Protein AF-A0A961QST2-F1 (afdb_monomer_lite)

Sequence (63 aa):
MKRLSLALAGCLMVLAGAAAAQRTDITIGMQLEPPNLDPTAGAAAAIDEVVYANVFEGLTRFG

Structure (mmCIF, N/CA/C/O backbone):
data_AF-A0A961QST2-F1
#
_entry.id   AF-A0A961QST2-F1
#
loop_
_atom_site.group_PDB
_atom_site.id
_atom_site.type_symbol
_atom_site.label_atom_id
_atom_site.label_alt_id
_atom_site.label_comp_id
_atom_site.label_asym_id
_atom_site.label_entity_id
_atom_site.label_seq_id
_atom_site.pdbx_PDB_ins_code
_atom_site.Cartn_x
_atom_site.Cartn_y
_atom_site.Cartn_z
_atom_site.occupancy
_atom_site.B_iso_or_equiv
_atom_site.auth_seq_id
_atom_site.auth_comp_id
_atom_site.auth_asym_id
_atom_site.auth_atom_id
_atom_site.pdbx_PDB_model_num
ATOM 1 N N . MET A 1 1 ? -25.204 3.693 45.946 1.00 70.00 1 MET A N 1
ATOM 2 C CA . MET A 1 1 ? -24.472 4.385 44.857 1.00 70.00 1 MET A CA 1
ATOM 3 C C . MET A 1 1 ? -23.162 3.697 44.466 1.00 70.00 1 MET A C 1
ATOM 5 O O . MET A 1 1 ? -23.016 3.396 43.295 1.00 70.00 1 MET A O 1
ATOM 9 N N . LYS A 1 2 ? -22.263 3.331 45.398 1.00 75.69 2 LYS A N 1
ATOM 10 C CA . LYS A 1 2 ? -20.962 2.689 45.076 1.00 75.69 2 LYS A CA 1
ATOM 11 C C . LYS A 1 2 ? -21.039 1.425 44.193 1.00 75.69 2 LYS A C 1
ATOM 13 O O . LYS A 1 2 ? -20.212 1.253 43.310 1.00 75.69 2 LYS A O 1
ATOM 18 N N . ARG A 1 3 ? -22.053 0.568 44.389 1.00 82.50 3 ARG A N 1
ATOM 19 C CA . ARG A 1 3 ? -22.276 -0.639 43.561 1.00 82.50 3 ARG A CA 1
ATOM 20 C C . ARG A 1 3 ? -22.649 -0.312 42.110 1.00 82.50 3 ARG A C 1
ATOM 22 O O . ARG A 1 3 ? -22.191 -0.990 41.203 1.00 82.50 3 ARG A O 1
ATOM 29 N N . LEU A 1 4 ? -23.438 0.746 41.905 1.00 85.06 4 LEU A N 1
ATOM 30 C CA . LEU A 1 4 ? -23.822 1.216 40.572 1.00 85.06 4 LEU A CA 1
ATOM 31 C C . LEU A 1 4 ? -22.621 1.845 39.854 1.00 85.06 4 LEU A C 1
ATOM 33 O O . LEU A 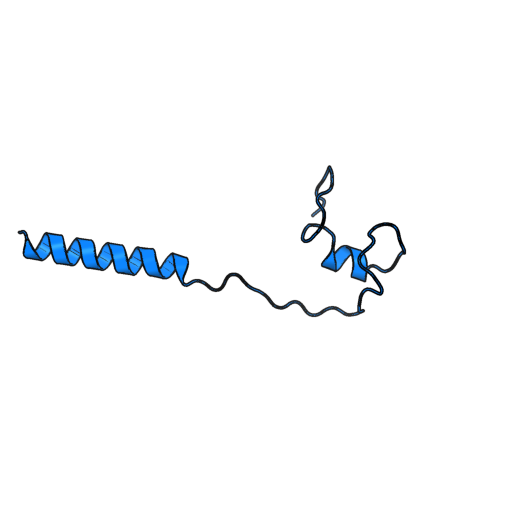1 4 ? -22.406 1.584 38.679 1.00 85.06 4 LEU A O 1
ATOM 37 N N . SER A 1 5 ? -21.800 2.606 40.584 1.00 85.19 5 SER A N 1
ATOM 38 C CA . SER A 1 5 ? -20.551 3.172 40.064 1.00 85.19 5 SER A CA 1
ATOM 39 C C . SER A 1 5 ? -19.549 2.089 39.646 1.00 85.19 5 SER A C 1
ATOM 41 O O . SER A 1 5 ? -18.947 2.211 38.585 1.00 85.19 5 SER A O 1
ATOM 43 N N . LEU A 1 6 ? -19.403 1.011 40.430 1.00 88.12 6 LEU A N 1
ATOM 44 C CA . LEU A 1 6 ? -18.566 -0.136 40.050 1.00 88.12 6 LEU A CA 1
ATOM 45 C C . LEU A 1 6 ? -19.104 -0.865 38.812 1.00 88.12 6 LEU A C 1
ATOM 47 O O . LEU A 1 6 ? -18.323 -1.215 37.933 1.00 88.12 6 LEU A O 1
ATOM 51 N N . ALA A 1 7 ? -20.420 -1.082 38.729 1.00 89.50 7 ALA A N 1
ATOM 52 C CA . ALA A 1 7 ? -21.036 -1.730 37.573 1.00 89.50 7 ALA A CA 1
ATOM 53 C C . ALA A 1 7 ? -20.840 -0.907 36.289 1.00 89.50 7 ALA A C 1
ATOM 55 O O . ALA A 1 7 ? -20.463 -1.452 35.256 1.00 89.50 7 ALA A O 1
ATOM 56 N N . LEU A 1 8 ? -21.023 0.414 36.372 1.00 91.25 8 LEU A N 1
ATOM 57 C CA . LEU A 1 8 ? -20.815 1.320 35.246 1.00 91.25 8 LEU A CA 1
ATOM 58 C C . LEU A 1 8 ? -19.350 1.334 34.787 1.00 91.25 8 LEU A C 1
ATOM 60 O O . LEU A 1 8 ? -19.088 1.247 33.589 1.00 91.25 8 LEU A O 1
ATOM 64 N N . ALA A 1 9 ? -18.402 1.382 35.730 1.00 89.00 9 ALA A N 1
ATOM 65 C CA . ALA A 1 9 ? -16.978 1.281 35.422 1.00 89.00 9 ALA A CA 1
ATOM 66 C C . ALA A 1 9 ? -16.645 -0.053 34.732 1.00 89.00 9 ALA A C 1
ATOM 68 O O . ALA A 1 9 ? -15.953 -0.055 33.721 1.00 89.00 9 ALA A O 1
ATOM 69 N N . GLY A 1 10 ? -17.193 -1.174 35.213 1.00 89.25 10 GLY A N 1
ATOM 70 C CA . GLY A 1 10 ? -17.025 -2.484 34.578 1.00 89.25 10 GLY A CA 1
ATOM 71 C C . GLY A 1 10 ? -17.530 -2.519 33.132 1.00 89.25 10 GLY A C 1
ATOM 72 O O . GLY A 1 10 ? -16.812 -2.983 32.249 1.00 89.25 10 GLY A O 1
ATOM 73 N N . CYS A 1 11 ? -18.718 -1.967 32.864 1.00 87.88 11 CYS A N 1
ATOM 74 C CA . CYS A 1 11 ? -19.255 -1.875 31.504 1.00 87.88 11 CYS A CA 1
ATOM 75 C C . CYS A 1 11 ? -18.344 -1.058 30.575 1.00 87.88 11 CYS A C 1
ATOM 77 O O . CYS A 1 11 ? -18.043 -1.503 29.470 1.00 87.88 11 CYS A O 1
ATOM 79 N N . LEU A 1 12 ? -17.861 0.104 31.027 1.00 87.62 12 LEU A N 1
ATOM 80 C CA . LEU A 1 12 ? -16.939 0.951 30.260 1.00 87.62 12 LEU A CA 1
ATOM 81 C C . LEU A 1 12 ? -15.639 0.223 29.888 1.00 87.62 12 LEU A C 1
ATOM 83 O O . LEU A 1 12 ? -15.168 0.351 28.761 1.00 87.62 12 LEU A O 1
ATOM 87 N N . MET A 1 13 ? -15.092 -0.583 30.800 1.00 87.50 13 MET A N 1
ATOM 88 C CA . MET A 1 13 ? -13.874 -1.360 30.542 1.00 87.50 13 MET A CA 1
ATOM 89 C C . MET A 1 13 ? -14.099 -2.474 29.509 1.00 87.50 13 MET A C 1
ATOM 91 O O . MET A 1 13 ? -13.233 -2.713 28.670 1.00 87.50 13 MET A O 1
ATOM 95 N N . VAL A 1 14 ? -15.268 -3.126 29.523 1.00 87.12 14 VAL A N 1
ATOM 96 C CA . VAL A 1 14 ? -15.637 -4.141 28.516 1.00 87.12 14 VAL A CA 1
ATOM 97 C C . VAL A 1 14 ? -15.788 -3.512 27.128 1.00 87.12 14 VAL A C 1
ATOM 99 O O . VAL A 1 14 ? -15.273 -4.048 26.149 1.00 87.12 14 VAL A O 1
ATOM 102 N N . LEU A 1 15 ? -16.442 -2.351 27.042 1.00 84.81 15 LEU A N 1
ATOM 103 C CA . LEU A 1 15 ? -16.605 -1.602 25.791 1.00 84.81 15 LEU A CA 1
ATOM 104 C C . LEU A 1 15 ? -15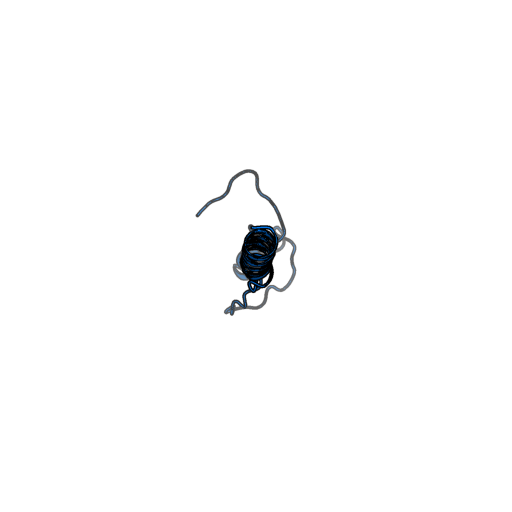.263 -1.116 25.219 1.00 84.81 15 LEU A C 1
ATOM 106 O O . LEU A 1 15 ? -15.053 -1.201 24.012 1.00 84.81 15 LEU A O 1
ATOM 110 N N . ALA A 1 16 ? -14.335 -0.666 26.068 1.00 81.94 16 ALA A N 1
ATOM 111 C CA . ALA A 1 16 ? -12.991 -0.277 25.638 1.00 81.94 16 ALA A CA 1
ATOM 112 C C . ALA A 1 16 ? -12.160 -1.475 25.137 1.00 81.94 16 ALA A C 1
ATOM 114 O O . ALA A 1 16 ? -11.444 -1.360 24.144 1.00 81.94 16 ALA A O 1
ATOM 115 N N . GLY A 1 17 ? -12.284 -2.641 25.784 1.00 83.00 17 GLY A N 1
ATOM 116 C CA . GLY A 1 17 ? -11.593 -3.866 25.369 1.00 83.00 17 GLY A CA 1
ATOM 117 C C . GLY A 1 17 ? -12.040 -4.395 24.003 1.00 83.00 17 GLY A C 1
ATOM 118 O O . GLY A 1 17 ? -11.228 -4.948 23.266 1.00 83.00 17 GLY A O 1
ATOM 119 N N . ALA A 1 18 ? -13.304 -4.177 23.626 1.00 78.81 18 ALA A N 1
ATOM 120 C CA . ALA A 1 18 ? -13.833 -4.613 22.333 1.00 78.81 18 ALA A CA 1
ATOM 121 C C . ALA A 1 18 ? -13.147 -3.927 21.135 1.00 78.81 18 ALA A C 1
ATOM 123 O O . ALA A 1 18 ? -12.932 -4.572 20.112 1.00 78.81 18 ALA A O 1
ATOM 124 N N . ALA A 1 19 ? -12.750 -2.655 21.263 1.00 74.62 19 ALA A N 1
ATOM 125 C CA . ALA A 1 19 ? -12.042 -1.933 20.201 1.00 74.62 19 ALA A CA 1
ATOM 126 C C . ALA A 1 19 ? -10.624 -2.485 19.957 1.00 74.62 19 ALA A C 1
ATOM 128 O O . ALA A 1 19 ? -10.166 -2.548 18.821 1.00 74.62 19 ALA A O 1
ATOM 129 N N . ALA A 1 20 ? -9.947 -2.932 21.018 1.00 79.38 20 ALA A N 1
ATOM 130 C CA . ALA A 1 20 ? -8.607 -3.516 20.939 1.00 79.38 20 ALA A CA 1
ATOM 131 C C . ALA A 1 2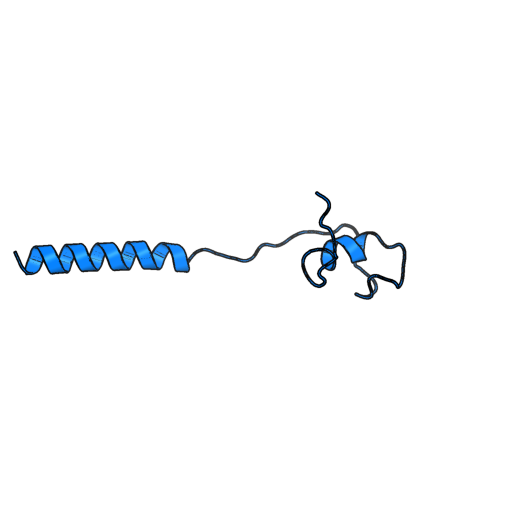0 ? -8.605 -4.986 20.477 1.00 79.38 20 ALA A C 1
ATOM 133 O O . ALA A 1 20 ? -7.560 -5.511 20.108 1.00 79.38 20 ALA A O 1
ATOM 134 N N . ALA A 1 21 ? -9.762 -5.653 20.496 1.00 83.12 21 ALA A N 1
ATOM 135 C CA . ALA A 1 21 ? -9.918 -7.034 20.040 1.00 83.12 21 ALA A CA 1
ATOM 136 C C . ALA A 1 21 ? -10.189 -7.147 18.530 1.00 83.12 21 ALA A C 1
ATOM 138 O O . ALA A 1 21 ? -10.375 -8.253 18.017 1.00 83.12 21 ALA A O 1
ATOM 139 N N . GLN A 1 22 ? -10.260 -6.022 17.813 1.00 85.56 22 GLN A N 1
ATOM 140 C CA . GLN A 1 22 ? -10.536 -6.042 16.386 1.00 85.56 22 GLN A CA 1
ATOM 141 C C . GLN A 1 22 ? -9.358 -6.651 15.618 1.00 85.56 22 GLN A C 1
ATOM 143 O O . GLN A 1 22 ? -8.195 -6.358 15.885 1.00 85.56 22 GLN A O 1
ATOM 148 N N . ARG A 1 23 ? -9.671 -7.479 14.621 1.00 89.81 23 ARG A N 1
ATOM 149 C CA . ARG A 1 23 ? -8.682 -8.010 13.685 1.00 89.81 23 ARG A CA 1
ATOM 150 C C . ARG A 1 23 ? -8.102 -6.863 12.843 1.00 89.81 23 ARG A C 1
ATOM 152 O O . ARG A 1 23 ? -8.867 -6.076 12.280 1.00 89.81 23 ARG A O 1
ATOM 159 N N . THR A 1 24 ? -6.774 -6.763 12.785 1.00 91.38 24 THR A N 1
ATOM 160 C CA . THR A 1 24 ? -6.036 -5.698 12.070 1.00 91.38 24 THR A CA 1
ATOM 161 C C . THR A 1 24 ? -5.244 -6.222 10.873 1.00 91.38 24 THR A C 1
ATOM 163 O O . THR A 1 24 ? -4.439 -5.495 10.301 1.00 91.38 24 THR A O 1
ATOM 166 N N . ASP A 1 25 ? -5.438 -7.488 10.515 1.00 93.25 25 ASP A N 1
ATOM 167 C CA . ASP A 1 25 ? -4.830 -8.129 9.357 1.00 93.25 25 ASP A CA 1
ATOM 168 C C . ASP A 1 25 ? -5.859 -8.383 8.255 1.00 93.25 25 ASP A C 1
ATOM 170 O O . ASP A 1 25 ? -7.055 -8.562 8.504 1.00 93.25 25 ASP A O 1
ATOM 174 N N . ILE A 1 26 ? -5.357 -8.413 7.025 1.00 93.81 26 ILE A N 1
ATOM 175 C CA . ILE A 1 26 ? -6.106 -8.761 5.823 1.00 93.81 26 ILE A CA 1
ATOM 176 C C . ILE A 1 26 ? -5.258 -9.698 4.962 1.00 93.81 26 ILE A C 1
ATOM 178 O O . ILE A 1 26 ? -4.030 -9.683 5.028 1.00 93.81 26 ILE A O 1
ATOM 182 N N . THR A 1 27 ? -5.913 -10.513 4.139 1.00 93.94 27 THR A N 1
ATOM 183 C CA . THR A 1 27 ? -5.250 -11.374 3.154 1.00 93.94 27 THR A CA 1
ATOM 184 C C . THR A 1 27 ? -5.677 -10.936 1.763 1.00 93.94 27 THR A C 1
ATOM 186 O O . THR A 1 27 ? -6.870 -10.906 1.466 1.00 93.94 27 THR A O 1
ATOM 189 N N . ILE A 1 28 ? -4.702 -10.588 0.925 1.00 91.75 28 ILE A N 1
ATOM 190 C CA . ILE A 1 28 ? -4.909 -10.115 -0.445 1.00 91.75 28 ILE A CA 1
ATOM 191 C C . ILE A 1 28 ? -4.317 -11.156 -1.398 1.00 91.75 28 ILE A C 1
ATOM 193 O O . ILE A 1 28 ? -3.188 -11.601 -1.204 1.00 91.75 28 ILE A O 1
ATOM 197 N N . GLY A 1 29 ? -5.091 -11.569 -2.404 1.00 93.69 29 GLY A N 1
ATOM 198 C CA . GLY A 1 29 ? -4.613 -12.449 -3.472 1.00 93.69 29 GLY A CA 1
ATOM 199 C C . GLY A 1 29 ? -3.992 -11.646 -4.612 1.00 93.69 29 GLY A C 1
ATO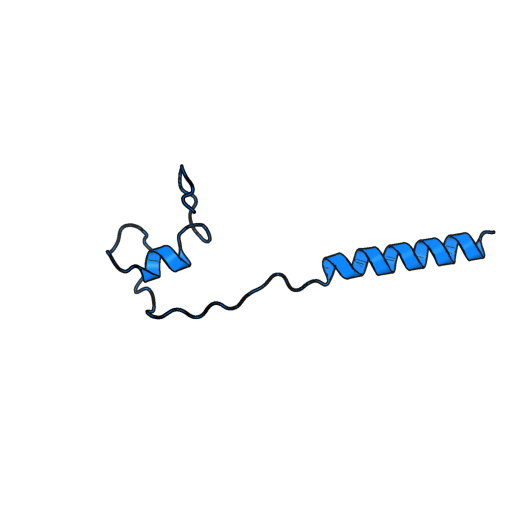M 200 O O . GLY A 1 29 ? -4.559 -10.634 -5.017 1.00 93.69 29 GLY A O 1
ATOM 201 N N . MET A 1 30 ? -2.863 -12.116 -5.142 1.00 91.50 30 MET A N 1
ATOM 202 C CA . MET A 1 30 ? -2.147 -11.488 -6.257 1.00 91.50 30 MET A CA 1
ATOM 203 C C . MET A 1 30 ? -2.095 -12.414 -7.471 1.00 91.50 30 MET A C 1
ATOM 205 O O . MET A 1 30 ? -2.058 -13.637 -7.333 1.00 91.50 30 MET A O 1
ATOM 209 N N . GLN A 1 31 ? -2.084 -11.829 -8.671 1.00 89.44 31 GLN A N 1
ATOM 210 C CA . GLN A 1 31 ? -2.051 -12.597 -9.918 1.00 89.44 31 GLN A CA 1
ATOM 211 C C . GLN A 1 31 ? -0.659 -13.167 -10.225 1.00 89.44 31 GLN A C 1
ATOM 213 O O . GLN A 1 31 ? -0.553 -14.262 -10.779 1.00 89.44 31 GLN A O 1
ATOM 218 N N . LEU A 1 32 ? 0.391 -12.414 -9.901 1.00 91.19 32 LEU A N 1
ATOM 219 C CA . LEU A 1 32 ? 1.786 -12.770 -10.130 1.00 91.19 32 LEU A CA 1
ATOM 220 C C . LEU A 1 32 ? 2.558 -12.602 -8.827 1.00 91.19 32 LEU A C 1
ATOM 222 O O . LEU A 1 32 ? 2.304 -11.669 -8.071 1.00 91.19 32 LEU A O 1
ATOM 226 N N . GLU A 1 33 ? 3.513 -13.488 -8.582 1.00 91.06 33 GLU A N 1
ATOM 227 C CA . GLU A 1 33 ? 4.437 -13.351 -7.461 1.00 91.06 33 GLU A CA 1
ATOM 228 C C . GLU A 1 33 ? 5.567 -12.372 -7.830 1.00 91.06 33 GLU A C 1
ATOM 230 O O . GLU A 1 33 ? 6.118 -12.472 -8.935 1.00 91.06 33 GLU A O 1
ATOM 235 N N . PRO A 1 34 ? 5.927 -11.414 -6.956 1.00 92.00 34 PRO A N 1
ATOM 236 C CA . PRO A 1 34 ? 7.059 -10.533 -7.209 1.00 92.00 34 PRO A CA 1
ATOM 237 C C . PRO A 1 34 ? 8.386 -11.315 -7.125 1.00 92.00 34 PRO A C 1
ATOM 239 O O . PRO A 1 34 ? 8.607 -12.050 -6.164 1.00 92.00 34 PRO A O 1
ATOM 242 N N . PRO A 1 35 ? 9.316 -11.149 -8.086 1.00 90.69 35 PRO A N 1
ATOM 243 C CA . PRO A 1 35 ? 10.585 -11.887 -8.100 1.00 90.69 35 PRO A CA 1
ATOM 244 C C . PRO A 1 35 ? 11.587 -11.404 -7.038 1.00 90.69 35 PRO A C 1
ATOM 246 O O . PRO A 1 35 ? 12.511 -12.129 -6.675 1.00 90.69 35 PRO A O 1
ATOM 249 N N . ASN A 1 36 ? 11.451 -10.155 -6.589 1.00 90.75 36 ASN A N 1
ATOM 250 C CA . ASN A 1 36 ? 12.216 -9.523 -5.517 1.00 90.75 36 ASN A CA 1
ATOM 251 C C . ASN A 1 36 ? 11.428 -8.307 -4.982 1.00 90.75 36 ASN A C 1
ATOM 253 O O . ASN A 1 36 ? 10.333 -8.025 -5.463 1.00 90.75 36 ASN A O 1
ATOM 257 N N . LEU A 1 37 ? 11.978 -7.602 -3.987 1.00 93.25 37 LEU A N 1
ATOM 258 C CA . LEU A 1 37 ? 11.366 -6.415 -3.368 1.00 93.25 37 LEU A CA 1
ATOM 259 C C . LEU A 1 37 ? 12.134 -5.116 -3.656 1.00 93.25 37 LEU A C 1
ATOM 261 O O . LEU A 1 37 ? 11.988 -4.140 -2.924 1.00 93.25 37 LEU A O 1
ATOM 265 N N . ASP A 1 38 ? 12.991 -5.103 -4.675 1.00 92.31 38 ASP A N 1
ATOM 266 C CA . ASP A 1 38 ? 13.679 -3.885 -5.085 1.00 92.31 38 ASP A CA 1
ATOM 267 C C . ASP A 1 38 ? 12.753 -3.086 -6.025 1.00 92.31 38 ASP A C 1
ATOM 269 O O . ASP A 1 38 ? 12.496 -3.529 -7.149 1.00 92.31 38 ASP A O 1
ATOM 273 N N . PRO A 1 39 ? 12.263 -1.903 -5.603 1.00 88.94 39 PRO A N 1
ATOM 274 C CA . PRO A 1 39 ? 11.323 -1.094 -6.380 1.00 88.94 39 PRO A CA 1
ATOM 275 C C . PRO A 1 39 ? 11.954 -0.518 -7.657 1.00 88.94 39 PRO A C 1
ATOM 277 O O . PRO A 1 39 ? 11.274 0.126 -8.449 1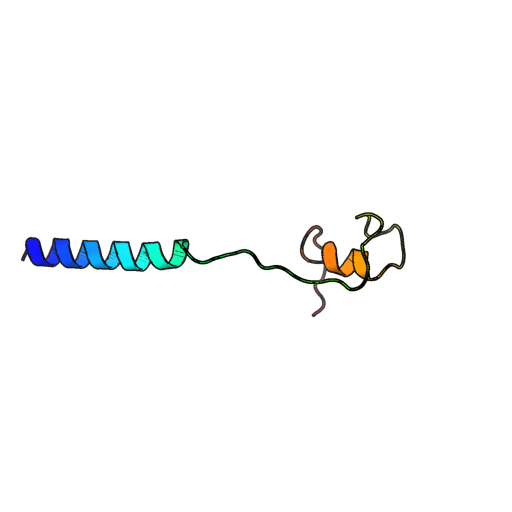.00 88.94 39 PRO A O 1
ATOM 280 N N . THR A 1 40 ? 13.259 -0.715 -7.863 1.00 87.69 40 THR A N 1
ATOM 281 C CA . THR A 1 40 ? 13.994 -0.279 -9.054 1.00 87.69 40 THR A CA 1
ATOM 282 C C . THR A 1 40 ? 14.351 -1.430 -10.000 1.00 87.69 40 THR A C 1
ATOM 284 O O . THR A 1 40 ? 14.743 -1.181 -11.140 1.00 87.69 40 THR A O 1
ATOM 287 N N . ALA A 1 41 ? 14.200 -2.690 -9.568 1.00 75.19 41 ALA A N 1
ATOM 288 C CA . ALA A 1 41 ? 14.775 -3.858 -10.244 1.00 75.19 41 ALA A CA 1
ATOM 289 C C . ALA A 1 41 ? 13.883 -4.532 -11.301 1.00 75.19 41 ALA A C 1
ATOM 291 O O . ALA A 1 41 ? 14.203 -5.632 -11.761 1.00 75.19 41 ALA A O 1
ATOM 292 N N . GLY A 1 42 ? 12.789 -3.915 -11.745 1.00 68.88 42 GLY A N 1
ATOM 293 C CA . GLY A 1 42 ? 12.021 -4.459 -12.865 1.00 68.88 42 GLY A CA 1
ATOM 294 C C . GLY A 1 42 ? 10.656 -3.819 -13.078 1.00 68.88 42 GLY A C 1
ATOM 295 O O . GLY A 1 42 ? 10.143 -3.113 -12.225 1.00 68.88 42 GLY A O 1
ATOM 296 N N . ALA A 1 43 ? 10.052 -4.113 -14.232 1.00 68.31 43 ALA A N 1
ATOM 297 C CA . ALA A 1 43 ? 8.719 -3.640 -14.623 1.00 68.31 43 ALA A CA 1
ATOM 298 C C . ALA A 1 43 ? 7.574 -4.558 -14.147 1.00 68.31 43 ALA A C 1
ATOM 300 O O . ALA A 1 43 ? 6.458 -4.484 -14.662 1.00 68.31 43 ALA A O 1
ATOM 301 N N . ALA A 1 44 ? 7.850 -5.494 -13.233 1.00 76.94 44 ALA A N 1
ATOM 302 C CA . ALA A 1 44 ? 6.827 -6.403 -12.739 1.00 76.94 44 ALA A CA 1
ATOM 303 C C . ALA A 1 44 ? 5.858 -5.624 -11.841 1.00 76.94 44 ALA A C 1
ATOM 305 O O . ALA A 1 44 ? 6.213 -5.266 -10.723 1.00 76.94 44 ALA A O 1
ATOM 306 N N . ALA A 1 45 ? 4.625 -5.421 -12.312 1.00 81.56 45 ALA A N 1
ATOM 307 C CA . ALA A 1 45 ? 3.577 -4.717 -11.567 1.00 81.56 45 ALA A CA 1
ATOM 308 C C . ALA A 1 45 ? 3.329 -5.303 -10.159 1.00 81.56 45 ALA A C 1
ATOM 310 O O . ALA A 1 45 ? 2.979 -4.576 -9.236 1.00 81.56 45 ALA A O 1
ATOM 311 N N . ALA A 1 46 ? 3.594 -6.602 -9.970 1.00 90.06 46 ALA A N 1
ATOM 312 C CA . ALA A 1 46 ? 3.502 -7.274 -8.674 1.00 90.06 46 ALA A CA 1
ATOM 313 C C . ALA A 1 46 ? 4.474 -6.726 -7.607 1.00 90.06 46 ALA A C 1
ATOM 315 O O . ALA A 1 46 ? 4.207 -6.874 -6.418 1.00 90.06 46 ALA A O 1
ATOM 316 N N . ILE A 1 47 ? 5.597 -6.106 -7.998 1.00 93.31 47 ILE A N 1
ATOM 317 C CA . ILE A 1 47 ? 6.528 -5.482 -7.042 1.00 93.31 47 ILE A CA 1
ATOM 318 C C . ILE A 1 47 ? 5.847 -4.274 -6.393 1.00 93.31 47 ILE A C 1
ATOM 320 O O . ILE A 1 47 ? 5.811 -4.182 -5.166 1.00 93.31 47 ILE A O 1
ATOM 324 N N . ASP A 1 48 ? 5.243 -3.399 -7.201 1.00 89.69 48 ASP A N 1
ATOM 325 C CA . ASP A 1 48 ? 4.565 -2.194 -6.715 1.00 89.69 48 ASP A CA 1
ATOM 326 C C . ASP A 1 48 ? 3.372 -2.539 -5.816 1.00 89.69 48 ASP A C 1
ATOM 328 O O . ASP A 1 48 ? 3.202 -1.908 -4.777 1.00 89.69 48 ASP A O 1
ATOM 332 N N . GLU A 1 49 ? 2.596 -3.577 -6.148 1.00 90.75 49 GLU A N 1
ATOM 333 C CA . GLU A 1 49 ? 1.448 -4.024 -5.339 1.00 90.75 49 GLU A CA 1
ATOM 334 C C . GLU A 1 49 ? 1.831 -4.393 -3.897 1.00 90.75 49 GLU A C 1
ATOM 336 O O . GLU A 1 49 ? 1.074 -4.118 -2.962 1.00 90.75 49 GLU A O 1
ATOM 341 N N . VAL A 1 50 ? 3.010 -4.990 -3.696 1.00 92.31 50 VAL A N 1
ATOM 342 C CA . VAL A 1 50 ? 3.499 -5.344 -2.356 1.00 92.31 50 VAL A CA 1
ATOM 343 C C . VAL A 1 50 ? 4.208 -4.174 -1.704 1.00 92.31 50 VAL A C 1
ATOM 345 O O . VAL A 1 50 ? 4.022 -3.925 -0.519 1.00 92.31 50 VAL A O 1
ATOM 348 N N . VAL A 1 51 ? 5.059 -3.475 -2.445 1.00 93.31 51 VAL A N 1
ATOM 349 C CA . VAL A 1 51 ? 6.062 -2.589 -1.860 1.00 93.31 51 VAL A CA 1
ATOM 350 C C . VAL A 1 51 ? 5.549 -1.163 -1.691 1.00 93.31 51 VAL A C 1
ATOM 352 O O . VAL A 1 51 ? 5.808 -0.536 -0.654 1.00 93.31 51 VAL A O 1
ATOM 355 N N . TYR A 1 52 ? 4.810 -0.647 -2.675 1.00 91.69 52 TYR A N 1
ATOM 356 C CA . TYR A 1 52 ? 4.266 0.701 -2.615 1.00 91.69 52 TYR A CA 1
ATOM 357 C C . TYR A 1 52 ? 3.305 0.809 -1.441 1.00 91.69 52 TYR A C 1
AT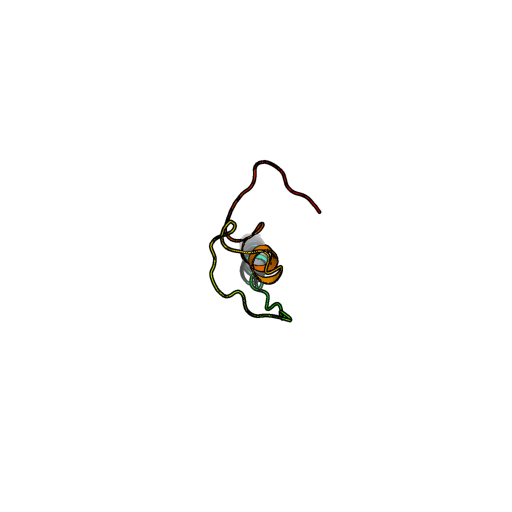OM 359 O O . TYR A 1 52 ? 2.440 -0.044 -1.262 1.00 91.69 52 TYR A O 1
ATOM 367 N N . ALA A 1 53 ? 3.429 1.870 -0.642 1.00 90.19 53 ALA A N 1
ATOM 368 C CA . ALA A 1 53 ? 2.486 2.175 0.430 1.00 90.19 53 ALA A CA 1
ATOM 369 C C . ALA A 1 53 ? 2.410 1.163 1.594 1.00 90.19 53 ALA A C 1
ATOM 371 O O . ALA A 1 53 ? 1.703 1.459 2.561 1.00 90.19 53 ALA A O 1
ATOM 372 N N . ASN A 1 54 ? 3.141 0.046 1.528 1.00 92.06 54 ASN A N 1
ATOM 373 C CA . ASN A 1 54 ? 3.231 -0.960 2.588 1.00 92.06 54 ASN A CA 1
ATOM 374 C C . ASN A 1 54 ? 4.658 -1.093 3.147 1.00 92.06 54 ASN A C 1
ATOM 376 O O . ASN A 1 54 ? 4.817 -1.195 4.361 1.00 92.06 54 ASN A O 1
ATOM 380 N N . VAL A 1 55 ? 5.687 -1.097 2.283 1.00 94.00 55 VAL A N 1
ATOM 381 C CA . VAL A 1 55 ? 7.096 -1.317 2.677 1.00 94.00 55 VAL A CA 1
ATOM 382 C C . VAL A 1 55 ? 7.931 -0.044 2.545 1.00 94.00 55 VAL A C 1
ATOM 384 O O . VAL A 1 55 ? 8.671 0.290 3.468 1.00 94.00 55 VAL A O 1
ATOM 387 N N . PHE A 1 56 ? 7.808 0.680 1.426 1.00 93.50 56 PHE A N 1
ATOM 388 C CA . PHE A 1 56 ? 8.504 1.956 1.221 1.00 93.50 56 PHE A CA 1
ATOM 389 C C . PHE A 1 56 ? 7.534 3.140 1.168 1.00 93.50 56 PHE A C 1
ATOM 391 O O . PHE A 1 56 ? 6.377 3.023 0.753 1.00 93.50 56 PHE A O 1
ATOM 398 N N . GLU A 1 57 ? 8.046 4.305 1.562 1.00 93.50 57 GLU A N 1
ATOM 399 C CA . GLU A 1 57 ? 7.347 5.588 1.539 1.00 93.50 57 GLU A CA 1
ATOM 400 C C . GLU A 1 57 ? 7.927 6.484 0.435 1.00 93.50 57 GLU A C 1
ATOM 402 O O . GLU A 1 57 ? 9.127 6.760 0.403 1.00 93.50 57 GLU A O 1
ATOM 407 N N . GLY A 1 58 ? 7.072 6.924 -0.490 1.00 90.62 58 GLY A N 1
ATOM 408 C CA . GLY A 1 58 ? 7.427 7.882 -1.538 1.00 90.62 58 GLY A CA 1
ATOM 409 C C . GLY A 1 58 ? 7.093 9.322 -1.144 1.00 90.62 58 GLY A C 1
ATOM 410 O O . GLY A 1 58 ? 6.278 9.563 -0.260 1.00 90.62 58 GLY A O 1
ATOM 411 N N . LEU A 1 59 ? 7.662 10.299 -1.857 1.00 94.94 59 LEU A N 1
ATOM 412 C CA . LEU A 1 59 ? 7.381 11.729 -1.625 1.00 94.94 59 LEU A CA 1
ATOM 413 C C . LEU A 1 59 ? 5.920 12.119 -1.896 1.00 94.94 59 LEU A C 1
ATOM 415 O O . LEU A 1 59 ? 5.436 13.128 -1.392 1.00 94.94 59 LEU A O 1
ATOM 419 N N . THR A 1 60 ? 5.236 11.347 -2.737 1.00 92.00 60 THR A N 1
ATOM 420 C CA . THR A 1 60 ? 3.828 11.547 -3.080 1.00 92.00 60 THR A CA 1
ATOM 421 C C . THR A 1 60 ? 3.100 10.215 -3.021 1.00 92.00 60 THR A C 1
ATOM 423 O O . THR A 1 60 ? 3.689 9.157 -3.269 1.00 92.00 60 THR A O 1
ATOM 426 N N . ARG A 1 61 ? 1.805 10.275 -2.700 1.00 90.56 61 ARG A N 1
ATOM 427 C CA . ARG A 1 61 ? 0.904 9.132 -2.778 1.00 90.56 61 ARG A CA 1
ATOM 428 C C . ARG A 1 61 ? -0.111 9.360 -3.894 1.00 90.56 61 ARG A C 1
ATOM 430 O O . ARG A 1 61 ? -0.790 10.382 -3.891 1.00 90.56 61 ARG A O 1
ATOM 437 N N . PHE A 1 62 ? -0.214 8.409 -4.811 1.00 84.69 62 PHE A N 1
ATOM 438 C CA . PHE A 1 62 ? -1.238 8.358 -5.844 1.00 84.69 62 PHE A CA 1
ATOM 439 C C . PHE A 1 62 ? -2.285 7.321 -5.433 1.00 84.69 62 PHE A C 1
ATOM 441 O O . PHE A 1 62 ? -1.945 6.294 -4.841 1.00 84.69 62 PHE A O 1
ATOM 448 N N . GLY A 1 63 ? -3.552 7.627 -5.695 1.00 79.31 63 GLY A N 1
ATOM 449 C CA . GLY A 1 63 ? -4.710 6.799 -5.375 1.00 79.31 63 GLY A CA 1
ATOM 450 C C . GLY A 1 63 ? -5.888 7.175 -6.251 1.00 79.31 63 GLY A C 1
ATOM 451 O O . GLY A 1 63 ? -5.908 8.336 -6.723 1.00 79.31 63 GLY A O 1
#

Foldseek 3Di:
DVVVVVVVVVVVVVVVVVVVPDDPDDDDDDPDDDPDQDPPPDPPVNNCVCCPPPPDDDPDDDD

Radius of gyration: 22.3 Å; chains: 1; bounding box: 39×25×60 Å

pLDDT: mean 87.31, std 6.53, range [68.31, 94.94]

Secondary structure (DSSP, 8-state):
-HHHHHHHHHHHHHHHHHHHTS--------SS--S-S-TTS---HHHHHHHBTTTB--SS---